Protein AF-A0A970PGQ6-F1 (afdb_monomer_lite)

Radius of gyration: 39.57 Å; chains: 1; bounding box: 95×41×88 Å

Sequence (81 aa):
MGSNPNYTQHDTQDEISLQEIFMALWRQKVLIIVITLITGLVTGIFSVFAITPVYHAKLNIIMNMPVTHYTKYGEYTLPIS

Foldseek 3Di:
DDDDPPPPPPDPVVPDDPVVVVVVCVVCVVVVVVVVVVVVVVVVVCCVPVDDDDDDDDDDDDDPDDQWDQDPVGIDGDPPD

Secondary structure (DSSP, 8-state):
-----------GGGS--HHHHHHHHHHTHHHHHHHHHHHHHHHHHHHHHHSPP-------------SEEEETTEEEE-S--

pLDDT: mean 82.61, std 14.08, range [43.0, 98.0]

Structure (mmCIF, N/CA/C/O backbone):
data_AF-A0A970PGQ6-F1
#
_entry.id   AF-A0A970PGQ6-F1
#
loop_
_atom_site.group_PDB
_atom_site.id
_atom_site.type_symbol
_atom_site.label_atom_id
_atom_site.label_alt_id
_atom_site.label_comp_id
_atom_site.label_asym_id
_atom_site.label_entity_id
_atom_site.label_seq_id
_atom_site.pdbx_PDB_ins_code
_atom_site.Cartn_x
_atom_site.Cartn_y
_atom_site.Cartn_z
_atom_site.occupancy
_atom_site.B_iso_or_equiv
_atom_site.auth_seq_id
_atom_site.auth_comp_id
_atom_site.auth_asym_id
_atom_site.auth_atom_id
_atom_site.pdbx_PDB_model_num
ATOM 1 N N . MET A 1 1 ? -42.032 36.432 52.920 1.00 43.00 1 MET A N 1
ATOM 2 C CA . MET A 1 1 ? -40.991 35.514 52.412 1.00 43.00 1 MET A CA 1
ATOM 3 C C . MET A 1 1 ? -41.602 34.684 51.295 1.00 43.00 1 MET A C 1
ATOM 5 O O . MET A 1 1 ? -42.372 33.784 51.590 1.00 43.00 1 MET A O 1
ATOM 9 N N . GLY A 1 2 ? -41.362 35.041 50.034 1.00 50.69 2 GLY A N 1
ATOM 10 C CA . GLY A 1 2 ? -41.828 34.267 48.882 1.00 50.69 2 GLY A CA 1
ATOM 11 C C . GLY A 1 2 ? -40.629 33.644 48.183 1.00 50.69 2 GLY A C 1
ATOM 12 O O . GLY A 1 2 ? -39.862 34.360 47.550 1.00 50.69 2 GLY A O 1
ATOM 13 N N . SER A 1 3 ? -40.438 32.339 48.336 1.00 56.72 3 SER A N 1
ATOM 14 C CA . SER A 1 3 ? -39.463 31.568 47.563 1.00 56.72 3 SER A CA 1
ATOM 15 C C . SER A 1 3 ? -40.180 30.975 46.356 1.00 56.72 3 SER A C 1
ATOM 17 O O . SER A 1 3 ? -41.032 30.104 46.514 1.00 56.72 3 SER A O 1
ATOM 19 N N . ASN A 1 4 ? -39.862 31.484 45.169 1.00 57.94 4 ASN A N 1
ATOM 20 C CA . ASN A 1 4 ? -40.411 31.031 43.897 1.00 57.94 4 ASN A CA 1
ATOM 21 C C . ASN A 1 4 ? -39.421 30.040 43.252 1.00 57.94 4 ASN A C 1
ATOM 23 O O . ASN A 1 4 ? -38.353 30.480 42.822 1.00 57.94 4 ASN A O 1
ATOM 27 N N . PRO A 1 5 ? -39.708 28.727 43.188 1.00 58.66 5 PRO A N 1
ATOM 28 C CA . PRO A 1 5 ? -38.786 27.757 42.619 1.00 58.66 5 PRO A CA 1
ATOM 29 C C . PRO A 1 5 ? -39.099 27.579 41.131 1.00 58.66 5 PRO A C 1
ATOM 31 O O . PRO A 1 5 ? -39.705 26.597 40.724 1.00 58.66 5 PRO A O 1
ATOM 34 N N . ASN A 1 6 ? -38.694 28.543 40.307 1.00 56.50 6 ASN A N 1
ATOM 35 C CA . ASN A 1 6 ? -38.618 28.339 38.860 1.00 56.50 6 ASN A CA 1
ATOM 36 C C . ASN A 1 6 ? -37.155 28.102 38.484 1.00 56.50 6 ASN A C 1
ATOM 38 O O . ASN A 1 6 ? -36.503 28.946 37.877 1.00 56.50 6 ASN A O 1
ATOM 42 N N . TYR A 1 7 ? -36.631 26.950 38.904 1.00 59.50 7 TYR A N 1
ATOM 43 C CA . TYR A 1 7 ? -35.404 26.410 38.336 1.00 59.50 7 TYR A CA 1
ATOM 44 C C . TYR A 1 7 ? -35.821 25.672 37.075 1.00 59.50 7 TYR A C 1
ATOM 46 O O . TYR A 1 7 ? -36.345 24.560 37.134 1.00 59.50 7 TYR A O 1
ATOM 54 N N . THR A 1 8 ? -35.674 26.347 35.941 1.00 55.53 8 THR A N 1
ATOM 55 C CA . THR A 1 8 ? -35.774 25.735 34.625 1.00 55.53 8 THR A CA 1
ATOM 56 C C . THR A 1 8 ? -34.871 24.508 34.609 1.00 55.53 8 THR A C 1
ATOM 58 O O . THR A 1 8 ? -33.648 24.608 34.701 1.00 55.53 8 THR A O 1
ATOM 61 N N . GLN A 1 9 ? -35.501 23.335 34.549 1.00 50.94 9 GLN A N 1
ATOM 62 C CA . GLN A 1 9 ? -34.859 22.099 34.139 1.00 50.94 9 GLN A CA 1
ATOM 63 C C . GLN A 1 9 ? -34.377 22.346 32.708 1.00 50.94 9 GLN A C 1
ATOM 65 O O . GLN A 1 9 ? -35.131 22.190 31.754 1.00 50.94 9 GLN A O 1
ATOM 70 N N . HIS A 1 10 ? -33.149 22.842 32.563 1.00 52.81 10 HIS A N 1
ATOM 71 C CA . HIS A 1 10 ? -32.411 22.653 31.329 1.00 52.81 10 HIS A CA 1
ATOM 72 C C . HIS A 1 10 ? -32.125 21.163 31.278 1.00 52.81 10 HIS A C 1
ATOM 74 O O . HIS A 1 10 ? -31.211 20.659 31.931 1.00 52.81 10 HIS A O 1
ATOM 80 N N . ASP A 1 11 ? -33.045 20.472 30.615 1.00 55.75 11 ASP A N 1
ATOM 81 C CA . ASP A 1 11 ? -32.950 19.076 30.265 1.00 55.75 11 ASP A CA 1
ATOM 82 C C . ASP A 1 11 ? -31.532 18.796 29.770 1.00 55.75 11 ASP A C 1
ATOM 84 O O . ASP A 1 11 ? -31.055 19.364 28.790 1.00 55.75 11 ASP A O 1
ATOM 88 N N . THR A 1 12 ? -30.868 17.860 30.434 1.00 58.25 12 THR A N 1
ATOM 89 C CA . THR A 1 12 ? -29.580 17.273 30.035 1.00 58.25 12 THR A CA 1
ATOM 90 C C . THR A 1 12 ? -29.679 16.533 28.686 1.00 58.25 12 THR A C 1
ATOM 92 O O . THR A 1 12 ? -28.731 15.891 28.256 1.00 58.25 12 THR A O 1
ATOM 95 N N . GLN A 1 13 ? -30.838 16.616 28.027 1.00 60.47 13 GLN A N 1
ATOM 96 C CA . GLN A 1 13 ? -31.202 16.022 26.745 1.00 60.47 13 GLN A CA 1
ATOM 97 C C . GLN A 1 13 ? -30.545 16.731 25.551 1.00 60.47 13 GLN A C 1
ATOM 99 O O . GLN A 1 13 ? -30.470 16.140 24.478 1.00 60.47 13 GLN A O 1
ATOM 104 N N . ASP A 1 14 ? -30.067 17.969 25.724 1.00 67.38 14 ASP A N 1
ATOM 105 C CA . ASP A 1 14 ? -29.360 18.708 24.667 1.00 67.38 14 ASP A CA 1
ATOM 106 C C . ASP A 1 14 ? -27.845 18.409 24.637 1.00 67.38 14 ASP A C 1
ATOM 108 O O . ASP A 1 14 ? -27.165 18.724 23.656 1.00 67.38 14 ASP A O 1
ATOM 112 N N . GLU A 1 15 ? -27.295 17.778 25.682 1.00 78.38 15 GLU A N 1
ATOM 113 C CA . GLU A 1 15 ? -25.884 17.383 25.731 1.00 78.38 15 GLU A CA 1
ATOM 114 C C . GLU A 1 15 ? -25.703 15.954 25.208 1.00 78.38 15 GLU A C 1
ATOM 116 O O . GLU A 1 15 ? -26.010 14.968 25.876 1.00 78.38 15 GLU A O 1
ATOM 121 N N . ILE A 1 16 ? -25.156 15.825 23.997 1.00 78.50 16 ILE A N 1
ATOM 122 C CA . ILE A 1 16 ? -24.836 14.512 23.435 1.00 78.50 16 ILE A CA 1
ATOM 123 C C . ILE A 1 16 ? -23.584 13.938 24.116 1.00 78.50 16 ILE A C 1
ATOM 125 O O . ILE A 1 16 ? -22.502 14.532 24.097 1.00 78.50 16 ILE A O 1
ATOM 129 N N . SER A 1 17 ? -23.713 12.760 24.724 1.00 85.94 17 SER A N 1
ATOM 130 C CA . SER A 1 17 ? -22.586 12.103 25.389 1.00 85.94 17 SER A CA 1
ATOM 131 C C . SER A 1 17 ? -21.686 11.383 24.380 1.00 85.94 17 SER A C 1
ATOM 133 O O . SER A 1 17 ? -22.153 10.667 23.492 1.00 85.94 17 SER A O 1
ATOM 135 N N . LEU A 1 18 ? -20.363 11.480 24.560 1.00 88.62 18 LEU A N 1
ATOM 136 C CA . LEU A 1 18 ? -19.382 10.735 23.753 1.00 88.62 18 LEU A CA 1
ATOM 137 C C . LEU A 1 18 ? -19.612 9.216 23.803 1.00 88.62 18 LEU A C 1
ATOM 139 O O . LEU A 1 18 ? -19.376 8.511 22.820 1.00 88.62 18 LEU A O 1
ATOM 143 N N . GLN A 1 19 ? -20.097 8.707 24.938 1.00 88.88 19 GLN A N 1
ATOM 144 C CA . GLN A 1 19 ? -20.414 7.291 25.104 1.00 88.88 19 GLN A CA 1
ATOM 145 C C . GLN A 1 19 ? -21.549 6.849 24.172 1.00 88.88 19 GLN A C 1
ATOM 147 O O . GLN A 1 19 ? -21.505 5.745 23.628 1.00 88.88 19 GLN A O 1
ATOM 152 N N . GLU A 1 20 ? -22.551 7.704 23.968 1.00 88.00 20 GLU A N 1
ATOM 153 C CA . GLU A 1 20 ? -23.697 7.410 23.111 1.00 88.00 20 GLU A CA 1
ATOM 154 C C . GLU A 1 20 ? -23.277 7.320 21.642 1.00 88.00 20 GLU A C 1
ATOM 156 O O . GLU A 1 20 ? -23.649 6.376 20.943 1.00 88.00 20 GLU A O 1
ATOM 161 N N . ILE A 1 21 ? -22.398 8.225 21.202 1.00 90.25 21 ILE A N 1
ATOM 162 C CA . ILE A 1 21 ? -21.792 8.184 19.866 1.00 90.25 21 ILE A CA 1
ATOM 163 C C . ILE A 1 21 ? -20.987 6.892 19.679 1.00 90.25 21 ILE A C 1
ATOM 165 O O . ILE A 1 21 ? -21.130 6.207 18.664 1.00 90.25 21 ILE A O 1
ATOM 169 N N . PHE A 1 22 ? -20.172 6.510 20.665 1.00 91.75 22 PHE A N 1
ATOM 170 C CA . PHE A 1 22 ? -19.396 5.271 20.595 1.00 91.75 22 PHE A CA 1
ATOM 171 C C . PHE A 1 22 ? -20.300 4.032 20.533 1.00 91.75 22 PHE A C 1
ATOM 173 O O . PHE A 1 22 ? -20.048 3.109 19.756 1.00 91.75 22 PHE A O 1
ATOM 180 N N . MET A 1 23 ? -21.395 4.023 21.296 1.00 90.19 23 MET A N 1
ATOM 181 C CA . MET A 1 23 ? -22.370 2.934 21.280 1.00 90.19 23 MET A CA 1
ATOM 182 C C . MET A 1 23 ? -23.133 2.864 19.948 1.00 90.19 23 MET A C 1
ATOM 184 O O . MET A 1 23 ? -23.343 1.771 19.414 1.00 90.19 23 MET A O 1
ATOM 188 N N . ALA A 1 24 ? -23.484 4.012 19.362 1.00 90.12 24 ALA A N 1
ATOM 189 C CA . ALA A 1 24 ? -24.077 4.095 18.031 1.00 90.12 24 ALA A CA 1
ATOM 190 C C . ALA A 1 24 ? -23.126 3.554 16.948 1.00 90.12 24 ALA A C 1
ATOM 192 O O . ALA A 1 24 ? -23.548 2.768 16.094 1.00 90.12 24 ALA A O 1
ATOM 193 N N . LEU A 1 25 ? -21.834 3.885 17.030 1.00 90.75 25 LEU A N 1
ATOM 194 C CA . LEU A 1 25 ? -20.799 3.362 16.135 1.00 90.75 25 LEU A CA 1
ATOM 195 C C . LEU A 1 25 ? -20.631 1.842 16.292 1.00 90.75 25 LEU A C 1
ATOM 197 O O . LEU A 1 25 ? -20.589 1.103 15.306 1.00 90.75 25 LEU A O 1
ATOM 201 N N . TRP A 1 26 ? -20.617 1.347 17.532 1.00 92.75 26 TRP A N 1
ATOM 202 C CA . TRP A 1 26 ? -20.49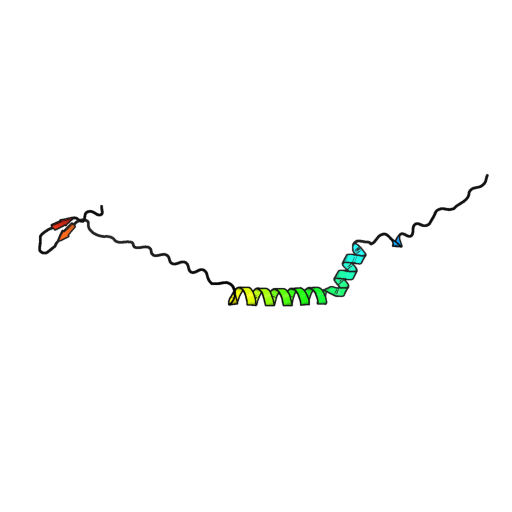8 -0.083 17.831 1.00 92.75 26 TRP A CA 1
ATOM 203 C C . TRP A 1 26 ? -21.686 -0.897 17.310 1.00 92.75 26 TRP A C 1
ATOM 205 O O . TRP A 1 26 ? -21.519 -2.048 16.892 1.00 92.75 26 TRP A O 1
ATOM 215 N N . ARG A 1 27 ? -22.885 -0.298 17.289 1.00 92.19 27 ARG A N 1
ATOM 216 C CA . ARG A 1 27 ? -24.099 -0.899 16.717 1.00 92.19 27 ARG A CA 1
ATOM 217 C C . ARG A 1 27 ? -23.976 -1.118 15.208 1.00 92.19 27 ARG A C 1
ATOM 219 O O . ARG A 1 27 ? -24.529 -2.084 14.692 1.00 92.19 27 ARG A O 1
ATOM 226 N N . GLN A 1 28 ? -23.223 -0.269 14.510 1.00 93.12 28 GLN A N 1
ATOM 227 C CA . GLN A 1 28 ? -23.035 -0.323 13.055 1.00 93.12 28 GLN A CA 1
ATOM 228 C C . GLN A 1 28 ? -21.643 -0.808 12.626 1.00 93.12 28 GLN A C 1
ATOM 230 O O . GLN A 1 28 ? -21.248 -0.630 11.476 1.00 93.12 28 GLN A O 1
ATOM 235 N N . LYS A 1 29 ? -20.905 -1.495 13.502 1.00 93.69 29 LYS A N 1
ATOM 236 C CA . LYS A 1 29 ? -19.558 -2.012 13.200 1.00 93.69 29 LYS A CA 1
ATOM 237 C C . LYS A 1 29 ? -19.464 -2.847 11.919 1.00 93.69 29 LYS A C 1
ATOM 239 O O . LYS A 1 29 ? -18.460 -2.773 11.222 1.00 93.69 29 LYS A O 1
ATOM 244 N N . VAL A 1 30 ? -20.514 -3.594 11.569 1.00 95.00 30 VAL A N 1
ATOM 245 C CA . VAL A 1 30 ? -20.552 -4.389 10.329 1.00 95.00 30 VAL A CA 1
ATOM 246 C C . VAL A 1 30 ? -20.544 -3.490 9.091 1.00 95.00 30 VAL A C 1
ATOM 248 O O . VAL A 1 30 ? -19.805 -3.770 8.154 1.00 95.00 30 VAL A O 1
ATOM 251 N N . LEU A 1 31 ? -21.301 -2.387 9.100 1.00 95.25 31 LEU A N 1
ATOM 252 C CA . LEU A 1 31 ? -21.317 -1.413 8.004 1.00 95.25 31 LEU A CA 1
ATOM 253 C C . LEU A 1 31 ? -19.920 -0.822 7.785 1.00 95.25 31 LEU A C 1
ATOM 255 O O . LEU A 1 31 ? -19.441 -0.771 6.655 1.00 95.25 31 LEU A O 1
ATOM 259 N N . ILE A 1 32 ? -19.258 -0.429 8.877 1.00 95.12 32 ILE A N 1
ATOM 260 C CA . ILE A 1 32 ? -17.902 0.130 8.846 1.00 95.12 32 ILE A CA 1
ATOM 261 C C . ILE A 1 32 ? -16.941 -0.887 8.233 1.00 95.12 32 ILE A C 1
ATOM 263 O O . ILE A 1 32 ? -16.257 -0.569 7.266 1.00 95.12 32 ILE A O 1
ATOM 267 N N . ILE A 1 33 ? -16.951 -2.128 8.733 1.00 96.62 33 IL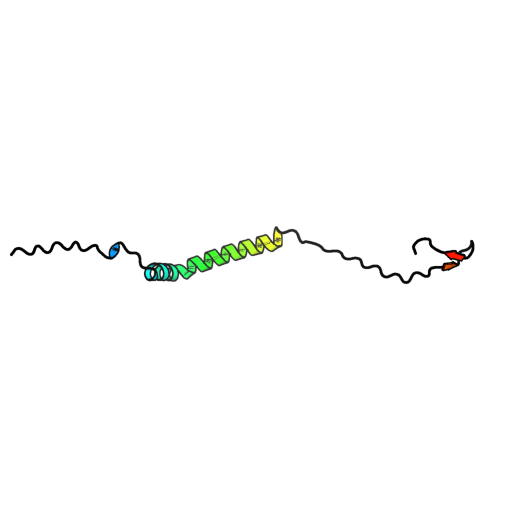E A N 1
ATOM 268 C CA . ILE A 1 33 ? -16.096 -3.204 8.220 1.00 96.62 33 ILE A CA 1
ATOM 269 C C . ILE A 1 33 ? -16.329 -3.412 6.723 1.00 96.62 33 ILE A C 1
ATOM 271 O O . ILE A 1 33 ? -15.363 -3.472 5.973 1.00 96.62 33 ILE A O 1
ATOM 275 N N . VAL A 1 34 ? -17.583 -3.480 6.270 1.00 97.88 34 VAL A N 1
ATOM 276 C CA . VAL A 1 34 ? -17.912 -3.694 4.853 1.00 97.88 34 VAL A CA 1
ATOM 277 C C . VAL A 1 34 ? -17.383 -2.559 3.977 1.00 97.88 34 VAL A C 1
ATOM 279 O O . VAL A 1 34 ? -16.733 -2.828 2.970 1.00 97.88 34 VAL A O 1
ATOM 282 N N . ILE A 1 35 ? -17.598 -1.299 4.360 1.00 96.88 35 ILE A N 1
ATOM 283 C CA . ILE A 1 35 ? -17.118 -0.142 3.588 1.00 96.88 35 ILE A CA 1
ATOM 284 C C . ILE A 1 35 ? -15.587 -0.112 3.553 1.00 96.88 35 ILE A C 1
ATOM 286 O O . ILE A 1 35 ? -14.998 0.126 2.495 1.00 96.88 35 ILE A O 1
ATOM 290 N N . THR A 1 36 ? -14.931 -0.401 4.680 1.00 97.00 36 THR A N 1
ATOM 291 C CA . THR A 1 36 ? -13.469 -0.504 4.743 1.00 97.00 36 THR A CA 1
ATOM 292 C C . THR A 1 36 ? -12.957 -1.632 3.848 1.00 97.00 36 THR A C 1
ATOM 294 O O . THR A 1 36 ? -11.982 -1.436 3.129 1.00 97.00 36 THR A O 1
ATOM 297 N N . LEU A 1 37 ? -13.629 -2.785 3.828 1.00 97.69 37 LEU A N 1
ATOM 298 C CA . LEU A 1 37 ? -13.249 -3.937 3.008 1.00 97.69 37 LEU A CA 1
ATOM 299 C C . LEU A 1 37 ? -13.421 -3.634 1.512 1.00 97.69 37 LEU A C 1
ATOM 301 O O . LEU A 1 37 ? -12.511 -3.897 0.731 1.00 97.69 37 LEU A O 1
ATOM 305 N N . ILE A 1 38 ? -14.533 -3.001 1.118 1.00 98.00 38 ILE A N 1
ATOM 306 C CA . ILE A 1 38 ? -14.769 -2.549 -0.263 1.00 98.00 38 ILE A CA 1
ATOM 307 C C . ILE A 1 38 ? -13.691 -1.548 -0.684 1.00 98.00 38 ILE A C 1
ATOM 309 O O . ILE A 1 38 ? -13.059 -1.723 -1.722 1.00 98.00 38 ILE A O 1
ATOM 313 N N . THR A 1 39 ? -13.435 -0.529 0.136 1.00 97.50 39 THR A N 1
ATOM 314 C CA . THR A 1 39 ? -12.406 0.482 -0.152 1.00 97.50 39 THR A CA 1
ATOM 315 C C . THR A 1 39 ? -11.019 -0.148 -0.259 1.00 97.50 39 THR A C 1
ATOM 317 O O . THR A 1 39 ? -10.258 0.179 -1.169 1.00 97.50 39 THR A O 1
ATOM 320 N N . GLY A 1 40 ? -10.696 -1.088 0.632 1.00 97.12 40 GLY A N 1
ATOM 321 C CA . GLY A 1 40 ? -9.437 -1.826 0.619 1.00 97.12 40 GLY A CA 1
ATOM 322 C C . GLY A 1 40 ? -9.269 -2.677 -0.640 1.00 97.12 40 GLY A C 1
ATOM 323 O O . GLY A 1 40 ? -8.215 -2.628 -1.270 1.00 97.12 40 GLY A O 1
ATOM 324 N N . LEU A 1 41 ? -10.319 -3.390 -1.059 1.00 96.88 41 LEU A N 1
ATOM 325 C CA . LEU A 1 41 ? -10.335 -4.158 -2.307 1.00 96.88 41 LEU A CA 1
ATOM 326 C C . LEU A 1 41 ? -10.135 -3.257 -3.527 1.00 96.88 41 LEU A C 1
ATOM 328 O O . LEU A 1 41 ? -9.274 -3.539 -4.355 1.00 96.88 41 LEU A O 1
ATOM 332 N N . VAL A 1 42 ? -10.885 -2.156 -3.617 1.00 96.81 42 VAL A N 1
ATOM 333 C CA . VAL A 1 42 ? -10.764 -1.190 -4.719 1.00 96.81 42 VAL A CA 1
ATOM 334 C C . VAL A 1 42 ? -9.354 -0.605 -4.771 1.00 96.81 42 VAL A C 1
ATOM 336 O O . VAL A 1 42 ? -8.749 -0.565 -5.838 1.00 96.81 42 VAL A O 1
ATOM 339 N N . THR A 1 43 ? -8.798 -0.220 -3.621 1.00 97.00 43 THR A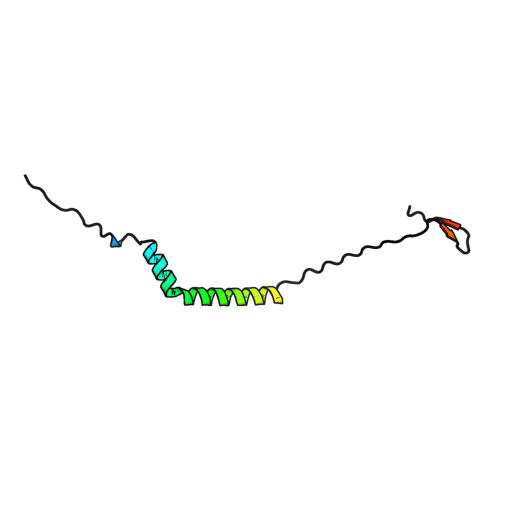 N 1
ATOM 340 C CA . THR A 1 43 ? -7.428 0.304 -3.523 1.00 97.00 43 THR A CA 1
ATOM 341 C C . THR A 1 43 ? -6.399 -0.743 -3.948 1.00 97.00 43 THR A C 1
ATOM 343 O O . THR A 1 43 ? -5.474 -0.423 -4.689 1.00 97.00 43 THR A O 1
ATOM 346 N N . GLY A 1 44 ? -6.566 -2.002 -3.530 1.00 94.94 44 GLY A N 1
ATOM 347 C CA . GLY A 1 44 ? -5.685 -3.102 -3.921 1.00 94.94 44 GLY A CA 1
ATOM 348 C C . GLY A 1 44 ? -5.706 -3.363 -5.427 1.00 94.94 44 GLY A C 1
ATOM 349 O O . GLY A 1 44 ? -4.650 -3.437 -6.051 1.00 94.94 44 GLY A O 1
ATOM 350 N N . ILE A 1 45 ? -6.899 -3.428 -6.026 1.00 95.44 45 ILE A N 1
ATOM 351 C CA . ILE A 1 45 ? -7.068 -3.578 -7.478 1.00 95.44 45 ILE A CA 1
ATOM 352 C C . ILE A 1 45 ? -6.421 -2.389 -8.202 1.00 95.44 45 ILE A C 1
ATOM 354 O O . ILE A 1 45 ? -5.622 -2.580 -9.115 1.00 95.44 45 ILE A O 1
ATOM 358 N N . PHE A 1 46 ? -6.700 -1.160 -7.768 1.00 95.06 46 PHE A N 1
ATOM 359 C CA . PHE A 1 46 ? -6.117 0.033 -8.376 1.00 95.06 46 PHE A CA 1
ATOM 360 C C . PHE A 1 46 ? -4.584 0.041 -8.280 1.00 95.06 46 PHE A C 1
ATOM 362 O O . PHE A 1 46 ? -3.906 0.349 -9.256 1.00 95.06 46 PHE A O 1
ATOM 369 N N . SER A 1 47 ? -4.027 -0.366 -7.139 1.00 94.06 47 SER A N 1
ATOM 370 C CA . SER A 1 47 ? -2.580 -0.445 -6.927 1.00 94.06 47 SER A CA 1
ATOM 371 C C . SER A 1 47 ? -1.897 -1.417 -7.893 1.00 94.06 47 SER A C 1
ATOM 373 O O . SER A 1 47 ? -0.873 -1.082 -8.480 1.00 94.06 47 SER A O 1
ATOM 375 N N . VAL A 1 48 ? -2.481 -2.600 -8.109 1.00 89.44 48 VAL A N 1
ATOM 376 C CA . VAL A 1 48 ? -1.886 -3.629 -8.979 1.00 89.44 48 VAL A CA 1
ATOM 377 C C . VAL A 1 48 ? -2.014 -3.280 -10.463 1.00 89.44 48 VAL A C 1
ATOM 379 O O . VAL A 1 48 ? -1.096 -3.560 -11.230 1.00 89.44 48 VAL A O 1
ATOM 382 N N . PHE A 1 49 ? -3.143 -2.702 -10.880 1.00 89.31 49 PHE A N 1
ATOM 383 C CA . PHE A 1 49 ? -3.453 -2.544 -12.305 1.00 89.31 49 PHE A CA 1
ATOM 384 C C . PHE A 1 49 ? -3.245 -1.129 -12.853 1.00 89.31 49 PHE A C 1
ATOM 386 O O . PHE A 1 49 ? -2.959 -0.989 -14.039 1.00 89.31 49 PHE A O 1
ATOM 393 N N . ALA A 1 50 ? -3.402 -0.084 -12.037 1.00 87.94 50 ALA A N 1
ATOM 394 C CA . ALA A 1 50 ? -3.322 1.301 -12.506 1.00 87.94 50 ALA A CA 1
ATOM 395 C C . ALA A 1 50 ? -1.962 1.959 -12.231 1.00 87.94 50 ALA A C 1
ATOM 397 O O . ALA A 1 50 ? -1.568 2.866 -12.964 1.00 87.94 50 ALA A O 1
ATOM 398 N N . ILE A 1 51 ? -1.229 1.523 -11.199 1.00 90.06 51 ILE A N 1
ATOM 399 C CA . ILE A 1 51 ? 0.096 2.075 -10.897 1.00 90.06 51 ILE A CA 1
ATOM 400 C C . ILE A 1 51 ? 1.126 1.417 -11.816 1.00 90.06 51 ILE A C 1
ATOM 402 O O . ILE A 1 51 ? 1.353 0.210 -11.768 1.00 90.06 51 ILE A O 1
ATOM 406 N N . THR A 1 52 ? 1.776 2.223 -12.655 1.00 87.25 52 THR A N 1
ATOM 407 C CA . THR A 1 52 ? 2.840 1.735 -13.534 1.00 87.25 52 THR A CA 1
ATOM 408 C C . THR A 1 52 ? 4.045 1.272 -12.709 1.00 87.25 52 THR A C 1
ATOM 410 O O . THR A 1 52 ? 4.516 2.036 -11.859 1.00 87.25 52 THR A O 1
ATOM 413 N N . PRO A 1 53 ? 4.591 0.072 -12.964 1.00 85.00 53 PRO A N 1
ATOM 414 C CA . PRO A 1 53 ? 5.771 -0.408 -12.257 1.00 85.00 53 PRO A CA 1
ATOM 415 C C . PRO A 1 53 ? 6.989 0.472 -12.560 1.00 85.00 53 PRO A C 1
ATOM 417 O O . PRO A 1 53 ? 7.262 0.812 -13.712 1.00 85.00 53 PRO A O 1
ATOM 420 N N . VAL A 1 54 ? 7.746 0.821 -11.519 1.00 86.44 54 VAL A N 1
ATOM 421 C CA . VAL A 1 54 ? 9.013 1.546 -11.665 1.00 86.44 54 VAL A CA 1
ATOM 422 C C . VAL A 1 54 ? 10.138 0.530 -11.836 1.00 86.44 54 VAL A C 1
ATOM 424 O O . VAL A 1 54 ? 10.483 -0.197 -10.904 1.00 86.44 54 VAL A O 1
ATOM 427 N N . TYR A 1 55 ? 10.719 0.472 -13.033 1.00 86.31 55 TYR A N 1
ATOM 428 C CA . TYR A 1 55 ? 11.840 -0.415 -13.332 1.00 86.31 55 TYR A CA 1
ATOM 429 C C . TYR A 1 55 ? 13.169 0.301 -13.104 1.00 86.31 55 TYR A C 1
ATOM 431 O O . TYR A 1 55 ? 13.477 1.297 -13.758 1.00 86.31 55 TYR A O 1
ATOM 439 N N . HIS A 1 56 ? 13.991 -0.236 -12.206 1.00 89.44 56 HIS A N 1
ATOM 440 C CA . HIS A 1 56 ? 15.355 0.236 -12.002 1.00 89.44 56 HIS A CA 1
ATOM 441 C C . HIS 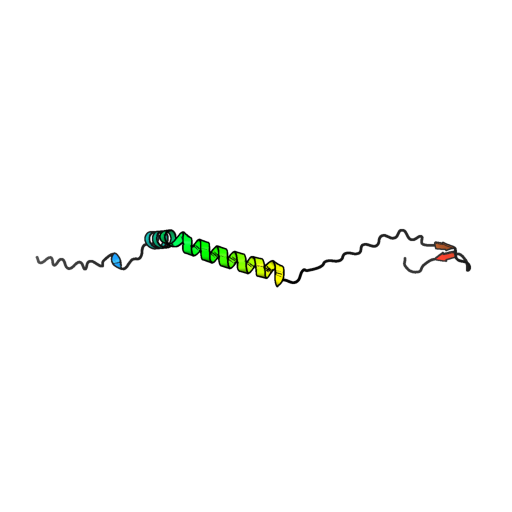A 1 56 ? 16.343 -0.706 -12.691 1.00 89.44 56 HIS A C 1
ATOM 443 O O . HIS A 1 56 ? 16.488 -1.859 -12.290 1.00 89.44 56 HIS A O 1
ATOM 449 N N . ALA A 1 57 ? 17.056 -0.203 -13.698 1.00 90.81 57 ALA A N 1
ATOM 450 C CA . ALA A 1 57 ? 18.186 -0.898 -14.302 1.00 90.81 57 ALA A CA 1
ATOM 451 C C . ALA A 1 57 ? 19.493 -0.338 -13.728 1.00 90.81 57 ALA A C 1
ATOM 453 O O . ALA A 1 57 ? 19.716 0.873 -13.737 1.00 90.81 57 ALA A O 1
ATOM 454 N N . LYS A 1 58 ? 20.362 -1.218 -13.222 1.00 89.81 58 LYS A N 1
ATOM 455 C CA . LYS A 1 58 ? 21.721 -0.863 -12.802 1.00 89.81 58 LYS A CA 1
ATOM 456 C C . LYS A 1 58 ? 22.710 -1.706 -13.589 1.00 89.81 58 LYS A C 1
ATOM 458 O O . LYS A 1 58 ? 22.679 -2.929 -13.501 1.00 89.81 58 LYS A O 1
ATOM 463 N N . LEU A 1 59 ? 23.581 -1.040 -14.336 1.00 91.25 59 LEU A N 1
ATOM 464 C CA . LEU A 1 59 ? 24.687 -1.669 -15.044 1.00 91.25 59 LEU A CA 1
ATOM 465 C C . LEU A 1 59 ? 25.986 -1.268 -14.346 1.00 91.25 59 LEU A C 1
ATOM 467 O O . LEU A 1 59 ? 26.330 -0.090 -14.320 1.00 91.25 59 LEU A O 1
ATOM 471 N N . ASN A 1 60 ? 26.680 -2.243 -13.759 1.00 89.75 60 ASN A N 1
ATOM 472 C CA . ASN A 1 60 ? 28.004 -2.042 -13.183 1.00 89.75 60 ASN A CA 1
ATOM 473 C C . ASN A 1 60 ? 29.024 -2.799 -14.034 1.00 89.75 60 ASN A C 1
ATOM 475 O O . ASN A 1 60 ? 29.028 -4.029 -14.048 1.00 89.75 60 ASN A O 1
ATOM 479 N N . ILE A 1 61 ? 29.843 -2.056 -14.775 1.00 87.44 61 ILE A N 1
ATOM 480 C CA . ILE A 1 61 ? 30.874 -2.617 -15.645 1.00 87.44 61 ILE A CA 1
ATOM 481 C C . ILE A 1 61 ? 32.204 -2.519 -14.906 1.00 87.44 61 ILE A C 1
ATOM 483 O O . ILE A 1 61 ? 32.741 -1.429 -14.728 1.00 87.44 61 ILE A O 1
ATOM 487 N N . ILE A 1 62 ? 32.740 -3.668 -14.503 1.00 86.12 62 ILE A N 1
ATOM 488 C CA . ILE A 1 62 ? 34.076 -3.775 -13.920 1.00 86.12 62 ILE A CA 1
ATOM 489 C C . ILE A 1 62 ? 34.972 -4.418 -14.976 1.00 86.12 62 ILE A C 1
ATOM 491 O O . ILE A 1 62 ? 34.818 -5.597 -15.289 1.00 86.12 62 ILE A O 1
ATOM 495 N N . MET A 1 63 ? 35.886 -3.633 -15.548 1.00 81.50 63 MET A N 1
ATOM 496 C CA . MET A 1 63 ? 36.851 -4.100 -16.545 1.00 81.50 63 MET A CA 1
ATOM 497 C C . MET A 1 63 ? 38.267 -3.955 -16.006 1.00 81.50 63 MET A C 1
ATOM 499 O O . MET A 1 63 ? 38.712 -2.851 -15.705 1.00 81.50 63 MET A O 1
ATOM 503 N N . ASN A 1 64 ? 38.994 -5.070 -15.940 1.00 78.75 64 ASN A N 1
ATOM 504 C CA . ASN A 1 64 ? 40.437 -5.063 -15.726 1.00 78.75 64 ASN A CA 1
ATOM 505 C C . ASN A 1 64 ? 41.140 -4.965 -17.085 1.00 78.75 64 ASN A C 1
ATOM 507 O O . ASN A 1 64 ? 41.654 -5.955 -17.612 1.00 78.75 64 ASN A O 1
ATOM 511 N N . MET A 1 65 ? 41.074 -3.782 -17.689 1.00 79.44 65 MET A N 1
ATOM 512 C CA . MET A 1 65 ? 41.673 -3.531 -18.992 1.00 79.44 65 MET A CA 1
ATOM 513 C C . MET A 1 65 ? 43.150 -3.149 -18.827 1.00 79.44 65 MET A C 1
ATOM 515 O O . MET A 1 65 ? 43.442 -2.181 -18.123 1.00 79.44 65 MET A O 1
ATOM 519 N N . PRO A 1 66 ? 44.090 -3.898 -19.433 1.00 80.06 66 PRO A N 1
ATOM 520 C CA . PRO A 1 66 ? 45.500 -3.545 -19.371 1.00 80.06 66 PRO A CA 1
ATOM 521 C C . PRO A 1 66 ? 45.759 -2.260 -20.164 1.00 80.06 66 PRO A C 1
ATOM 523 O O . PRO A 1 66 ? 45.179 -2.039 -21.221 1.00 80.06 66 PRO A O 1
ATOM 526 N N . VAL A 1 67 ? 46.650 -1.412 -19.653 1.00 78.62 67 VAL A N 1
ATOM 527 C CA . VAL A 1 67 ? 46.950 -0.091 -20.234 1.00 78.62 67 VAL A CA 1
ATOM 528 C C . VAL A 1 67 ? 47.580 -0.203 -21.630 1.00 78.62 67 VAL A C 1
ATOM 530 O O . VAL A 1 67 ? 47.370 0.674 -22.466 1.00 78.62 67 VAL A O 1
ATOM 533 N N . THR A 1 68 ? 48.288 -1.304 -21.896 1.00 81.75 68 THR A N 1
ATOM 534 C CA . THR A 1 68 ? 49.035 -1.539 -23.136 1.00 81.75 68 THR A CA 1
ATOM 535 C C . THR A 1 68 ? 48.519 -2.784 -23.851 1.00 81.75 68 THR A C 1
ATOM 537 O O . THR A 1 68 ? 48.431 -3.861 -23.257 1.00 81.75 68 THR A O 1
ATOM 540 N N . HIS A 1 69 ? 48.219 -2.653 -25.145 1.00 80.50 69 HIS A N 1
ATOM 541 C CA . HIS A 1 69 ? 47.821 -3.767 -26.002 1.00 80.50 69 HIS A CA 1
ATOM 542 C C . HIS A 1 69 ? 48.787 -3.962 -27.166 1.00 80.50 69 HIS A C 1
ATOM 544 O O . HIS A 1 69 ? 49.179 -3.013 -27.842 1.00 80.50 69 HIS A O 1
ATOM 550 N N . TYR A 1 70 ? 49.105 -5.223 -27.449 1.00 84.44 70 TYR A N 1
ATOM 551 C CA . TYR A 1 70 ? 49.877 -5.614 -28.622 1.00 84.44 70 TYR A CA 1
ATOM 552 C C . TYR A 1 70 ? 48.967 -5.674 -29.845 1.00 84.44 70 TYR A C 1
ATOM 554 O O . TYR A 1 70 ? 48.083 -6.527 -29.940 1.00 84.44 70 TYR A O 1
ATOM 562 N N . THR A 1 71 ? 49.182 -4.767 -30.792 1.00 81.44 71 THR A N 1
ATOM 563 C CA . THR A 1 71 ? 48.458 -4.738 -32.065 1.00 81.44 71 THR A CA 1
ATOM 564 C C . THR A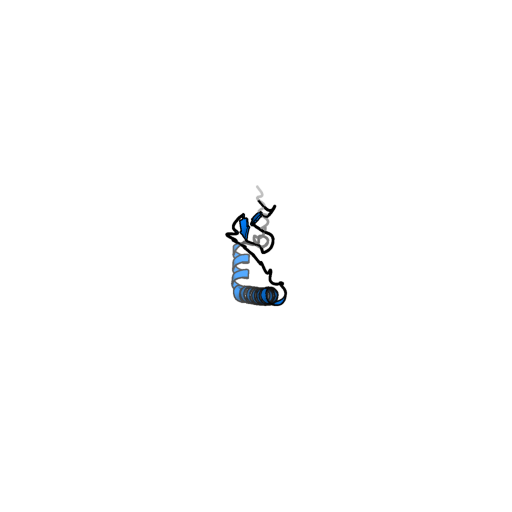 1 71 ? 49.401 -5.067 -33.219 1.00 81.44 71 THR A C 1
ATOM 566 O O . THR A 1 71 ? 50.623 -5.051 -33.075 1.00 81.44 71 THR A O 1
ATOM 569 N N . LYS A 1 72 ? 48.847 -5.312 -34.413 1.00 83.75 72 LYS A N 1
ATOM 570 C CA . LYS A 1 72 ? 49.644 -5.499 -35.642 1.00 83.75 72 LYS A CA 1
ATOM 571 C C . LYS A 1 72 ? 50.493 -4.273 -36.015 1.00 83.75 72 LYS A C 1
ATOM 573 O O . LYS A 1 72 ? 51.365 -4.390 -36.867 1.00 83.75 72 LYS A O 1
ATOM 578 N N . TYR A 1 73 ? 50.231 -3.126 -35.391 1.00 85.38 73 TYR A N 1
ATOM 579 C CA . TYR A 1 73 ? 50.938 -1.864 -35.598 1.00 85.38 73 TYR A CA 1
ATOM 580 C C . TYR A 1 73 ? 51.889 -1.516 -34.440 1.00 85.38 73 TYR A C 1
ATOM 582 O O . TYR A 1 73 ? 52.425 -0.414 -34.409 1.00 85.38 73 TYR A O 1
ATO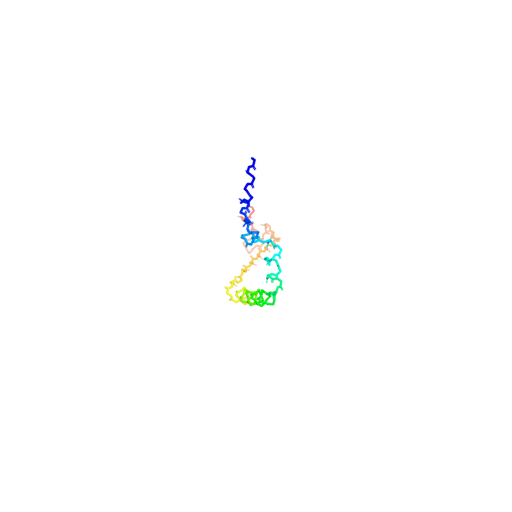M 590 N N . GLY A 1 74 ? 52.111 -2.444 -33.501 1.00 84.00 74 GLY A N 1
ATOM 591 C CA . GLY A 1 74 ? 52.948 -2.243 -32.318 1.00 84.00 74 GLY A CA 1
ATOM 592 C C . GLY A 1 74 ? 52.145 -2.132 -31.023 1.00 84.00 74 GLY A C 1
ATOM 593 O O . GLY A 1 74 ? 50.934 -2.384 -30.990 1.00 84.00 74 GLY A O 1
ATOM 594 N N . GLU A 1 75 ? 52.848 -1.796 -29.942 1.00 86.75 75 GLU A N 1
ATOM 595 C CA . GLU A 1 75 ? 52.239 -1.537 -28.639 1.00 86.75 75 GLU A CA 1
ATOM 596 C C . GLU A 1 75 ? 51.408 -0.253 -28.692 1.00 86.75 75 GLU A C 1
ATOM 598 O O . GLU A 1 75 ? 51.886 0.803 -29.109 1.00 86.75 75 GLU A O 1
ATOM 603 N N . TYR A 1 76 ? 50.149 -0.357 -28.276 1.00 82.56 76 TYR A N 1
ATOM 604 C CA . TYR A 1 76 ? 49.223 0.761 -28.206 1.00 82.56 76 TYR A CA 1
ATOM 605 C C . TYR A 1 76 ? 48.746 0.956 -26.770 1.00 82.56 76 TYR A C 1
ATOM 607 O O . TYR A 1 76 ? 48.154 0.051 -26.175 1.00 82.56 76 TYR A O 1
ATOM 615 N N . THR A 1 77 ? 48.991 2.154 -26.243 1.00 81.38 77 THR A N 1
ATOM 616 C CA . THR A 1 77 ? 48.481 2.605 -24.948 1.00 81.38 77 THR A CA 1
ATOM 617 C C . THR A 1 77 ? 47.198 3.388 -25.161 1.00 81.38 77 THR A C 1
ATOM 619 O O . THR A 1 77 ? 47.189 4.346 -25.938 1.00 81.38 77 THR A O 1
ATOM 622 N N . LEU A 1 78 ? 46.111 3.007 -24.486 1.00 79.12 78 LEU A N 1
ATOM 623 C CA . LEU A 1 78 ? 44.858 3.737 -24.661 1.00 79.12 78 LEU A CA 1
ATOM 624 C C . LEU A 1 78 ? 44.854 5.059 -23.885 1.00 79.12 78 LEU A C 1
ATOM 626 O O . LEU A 1 78 ? 45.212 5.076 -22.707 1.00 79.12 78 LEU A O 1
ATOM 630 N N . PRO A 1 79 ? 44.358 6.151 -24.491 1.00 75.19 79 PRO A N 1
ATOM 631 C CA . PRO A 1 79 ? 44.253 7.459 -23.851 1.00 75.19 79 PRO A CA 1
ATOM 632 C C . PRO A 1 79 ? 42.964 7.576 -23.019 1.00 75.19 79 PRO A C 1
ATOM 634 O O . PRO A 1 79 ? 42.210 8.534 -23.162 1.00 75.19 79 PRO A O 1
ATOM 637 N N . ILE A 1 80 ? 42.663 6.563 -22.207 1.00 69.06 80 ILE A N 1
ATOM 638 C CA . ILE A 1 80 ? 41.508 6.556 -21.287 1.00 69.06 80 ILE A CA 1
ATOM 639 C C . ILE A 1 80 ? 41.933 6.312 -19.832 1.00 69.06 80 ILE A C 1
ATOM 641 O O . ILE A 1 80 ? 41.117 5.891 -19.015 1.00 69.06 80 ILE A O 1
ATOM 645 N N . SER A 1 81 ? 43.212 6.559 -19.531 1.00 59.97 81 SER A N 1
ATOM 646 C CA . SER A 1 81 ? 43.734 6.618 -18.162 1.00 59.97 81 SER A CA 1
ATOM 647 C C . SER A 1 81 ? 43.497 7.981 -17.528 1.00 59.97 81 SER A C 1
ATOM 649 O O . SER A 1 81 ? 43.540 8.992 -18.261 1.00 59.97 81 SER A O 1
#